Protein AF-A0A7S4RMU5-F1 (afdb_monomer_lite)

InterPro domains:
  IPR014729 Rossmann-like alpha/beta/alpha sandwich fold [G3DSA:3.40.50.620] (1-99)
  IPR030662 Diphthine--ammonia ligase/Uncharacterised protein MJ0570 [PTHR12196] (1-89)
  IPR060003 Diphthamide synthase, N-terminal domain [PF01902] (28-81)

Sequence (99 aa):
VPFYKRTRSGKSVQVGLVYDHNSITTTTTTSDKKEDEVEDLYQLLVSVQKHHPDVKAVSSGAILSTYQRTRVESVCSRLQLTSLSYLWRGILYSQRTLL

Structure (mmCIF, N/CA/C/O backbone):
data_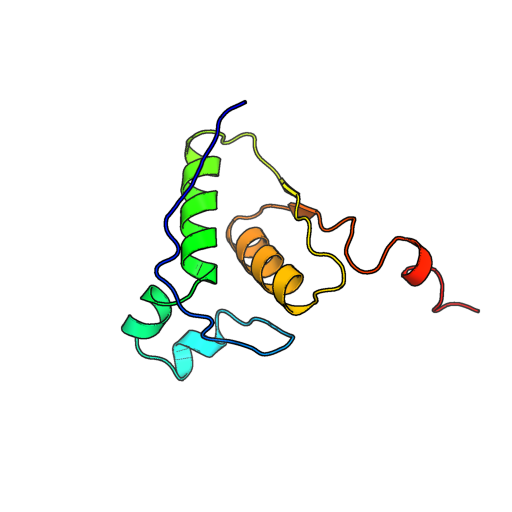AF-A0A7S4RMU5-F1
#
_entry.id   AF-A0A7S4RMU5-F1
#
loop_
_atom_site.group_PDB
_atom_site.id
_atom_site.type_symbol
_atom_site.label_atom_id
_atom_site.label_alt_id
_atom_site.label_comp_id
_atom_site.label_asym_id
_atom_site.label_entity_id
_atom_site.label_seq_id
_atom_site.pdbx_PDB_ins_code
_atom_site.Cartn_x
_atom_site.Cartn_y
_atom_site.Cartn_z
_atom_site.occupancy
_atom_site.B_iso_or_equiv
_atom_site.auth_seq_id
_atom_site.auth_comp_id
_atom_site.auth_asym_id
_atom_site.auth_atom_id
_atom_site.pdbx_PDB_model_num
ATOM 1 N N . VAL A 1 1 ? 8.641 11.233 -15.621 1.00 66.94 1 VAL A N 1
ATOM 2 C CA . VAL A 1 1 ? 7.992 9.981 -15.158 1.00 66.94 1 VAL A CA 1
ATOM 3 C C . VAL A 1 1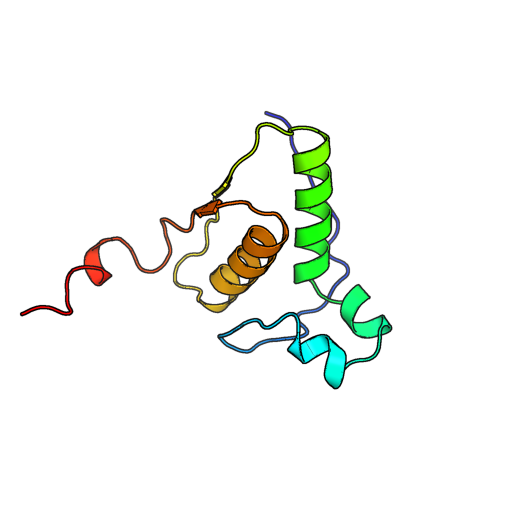 ? 6.484 10.185 -15.131 1.00 66.94 1 VAL A C 1
ATOM 5 O O . VAL A 1 1 ? 6.078 11.300 -14.813 1.00 66.94 1 VAL A O 1
ATOM 8 N N . PRO A 1 2 ? 5.664 9.193 -15.518 1.00 86.44 2 PRO A N 1
ATOM 9 C 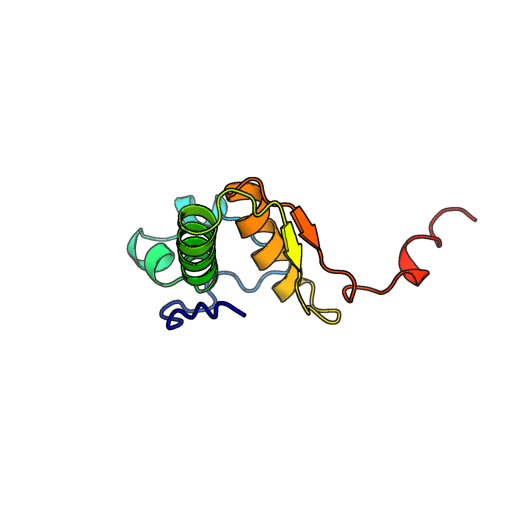CA . PRO A 1 2 ? 4.209 9.320 -15.460 1.00 86.44 2 PRO A CA 1
ATOM 10 C C . PRO A 1 2 ? 3.752 9.514 -14.008 1.00 86.44 2 PRO A C 1
ATOM 12 O O . PRO A 1 2 ? 4.289 8.889 -13.095 1.00 86.44 2 PRO A O 1
ATOM 15 N N . PHE A 1 3 ? 2.788 10.409 -13.797 1.00 90.94 3 PHE A N 1
ATOM 16 C CA . PHE A 1 3 ? 2.291 10.774 -12.473 1.00 90.94 3 PHE A CA 1
ATOM 17 C C . PHE A 1 3 ? 0.781 10.549 -12.405 1.00 90.94 3 PHE A C 1
ATOM 19 O O . PHE A 1 3 ? 0.019 11.185 -13.131 1.00 90.94 3 PHE A O 1
ATOM 26 N N . TYR A 1 4 ? 0.360 9.655 -11.513 1.00 92.06 4 TYR A N 1
ATOM 27 C CA . TYR A 1 4 ? -1.042 9.325 -11.279 1.00 92.06 4 TYR A CA 1
ATOM 28 C C . TYR A 1 4 ? -1.444 9.790 -9.881 1.00 92.06 4 TYR A C 1
ATOM 30 O O . TYR A 1 4 ? -0.749 9.516 -8.904 1.00 92.06 4 TYR A O 1
ATOM 38 N N . LYS A 1 5 ? -2.582 10.481 -9.779 1.00 92.81 5 LYS A N 1
ATOM 39 C CA . LYS A 1 5 ? -3.184 10.884 -8.504 1.00 92.81 5 LYS A CA 1
ATOM 40 C C . LYS A 1 5 ? -4.695 10.696 -8.546 1.00 92.81 5 LYS A C 1
ATOM 42 O O . LYS A 1 5 ? -5.315 10.883 -9.590 1.00 92.81 5 LYS A O 1
ATOM 47 N N . ARG A 1 6 ? -5.284 10.384 -7.396 1.00 88.50 6 ARG A N 1
ATOM 48 C CA . ARG A 1 6 ? -6.733 10.371 -7.171 1.00 88.50 6 ARG A CA 1
ATOM 49 C C . ARG A 1 6 ? -7.025 11.086 -5.852 1.00 88.50 6 ARG A C 1
ATOM 51 O O . ARG A 1 6 ? -6.228 11.007 -4.921 1.00 88.50 6 ARG A O 1
ATOM 58 N N . THR A 1 7 ? -8.137 11.813 -5.797 1.00 88.44 7 THR A N 1
ATOM 59 C CA . THR A 1 7 ? -8.629 12.425 -4.558 1.00 88.44 7 THR A CA 1
ATOM 60 C C . THR A 1 7 ? -9.043 11.330 -3.584 1.00 88.44 7 THR A C 1
ATOM 62 O O . THR A 1 7 ? -9.742 10.404 -3.983 1.00 88.44 7 THR A O 1
ATOM 65 N N . ARG A 1 8 ? -8.636 11.447 -2.319 1.00 83.56 8 ARG A N 1
ATOM 66 C CA . ARG A 1 8 ? -9.095 10.549 -1.258 1.00 83.56 8 ARG A CA 1
ATOM 67 C C . ARG A 1 8 ? -10.490 10.988 -0.807 1.00 83.56 8 ARG A C 1
ATOM 69 O O . ARG A 1 8 ? -10.611 12.042 -0.185 1.00 83.56 8 ARG A O 1
ATOM 76 N N . SER A 1 9 ? -11.516 10.224 -1.166 1.00 84.25 9 SER A N 1
ATOM 77 C CA . SER A 1 9 ? -12.902 10.424 -0.722 1.00 84.25 9 SER A CA 1
ATOM 78 C C . SER A 1 9 ? -13.251 9.601 0.513 1.00 84.25 9 SER A C 1
ATOM 80 O O . SER A 1 9 ? -14.104 10.016 1.293 1.00 84.25 9 SER A O 1
ATOM 82 N N . GLY A 1 10 ? -12.589 8.463 0.708 1.00 81.06 10 GLY A N 1
ATOM 83 C CA . GLY A 1 10 ? -12.847 7.571 1.821 1.00 81.06 10 GLY A CA 1
ATOM 84 C C . GLY A 1 10 ? -12.241 8.022 3.150 1.00 81.06 10 GLY A C 1
ATOM 85 O O . GLY A 1 10 ? -11.202 8.687 3.214 1.00 81.06 10 GLY A O 1
ATOM 86 N N . LYS A 1 11 ? -12.916 7.638 4.232 1.00 82.25 11 LYS A N 1
ATOM 87 C CA . LYS A 1 11 ? -12.488 7.720 5.627 1.00 82.25 11 LYS A CA 1
ATOM 88 C C . LYS A 1 11 ? -11.706 6.456 6.002 1.00 82.25 11 LYS A C 1
ATOM 90 O O . LYS A 1 11 ? -11.764 5.431 5.326 1.00 82.25 11 LYS A O 1
ATOM 95 N N . SER A 1 12 ? -10.991 6.509 7.123 1.00 81.88 12 SER A N 1
ATOM 96 C CA . SER A 1 12 ? -10.361 5.323 7.712 1.00 81.88 12 SER A CA 1
ATOM 97 C C . SER A 1 12 ? -11.424 4.474 8.420 1.00 81.88 12 SER A C 1
ATOM 99 O O . SER A 1 12 ? -11.687 4.664 9.605 1.00 81.88 12 SER A O 1
ATOM 101 N N . VAL A 1 13 ? -12.066 3.565 7.676 1.00 79.94 13 VAL A N 1
ATOM 102 C CA . VAL A 1 13 ? -13.174 2.725 8.176 1.00 79.94 13 VAL A CA 1
ATOM 103 C C . VAL A 1 13 ? -12.674 1.652 9.147 1.00 79.94 13 VAL A C 1
ATOM 105 O O . VAL A 1 13 ? -13.238 1.462 10.222 1.00 79.94 13 VAL A O 1
ATOM 108 N N . GLN A 1 14 ? -11.577 0.972 8.808 1.00 77.88 14 GLN A N 1
ATOM 109 C CA . GLN A 1 14 ? -10.953 -0.027 9.673 1.00 77.88 14 GLN A CA 1
ATOM 110 C C . GLN A 1 14 ? -9.638 0.527 10.209 1.00 77.88 14 GLN A C 1
ATOM 112 O O . GLN A 1 14 ? -8.689 0.679 9.447 1.00 77.88 14 GLN A O 1
ATOM 117 N N . VAL A 1 15 ? -9.556 0.778 11.520 1.00 78.38 15 VAL A N 1
ATOM 118 C CA . VAL A 1 15 ? -8.355 1.316 12.201 1.00 78.38 15 VAL A CA 1
ATOM 119 C C . VAL A 1 15 ? -7.464 0.248 12.853 1.00 78.38 15 VAL A C 1
ATOM 121 O O . VAL A 1 15 ? -6.378 0.550 13.340 1.00 78.38 15 VAL A O 1
ATOM 124 N N . GLY A 1 16 ? -7.894 -1.019 12.842 1.00 80.19 16 GLY A N 1
ATOM 125 C CA . GLY A 1 16 ? -7.163 -2.135 13.454 1.00 80.19 16 GLY A CA 1
ATOM 126 C C . GLY A 1 16 ? -5.807 -2.432 12.799 1.00 80.19 16 GLY A C 1
ATOM 127 O O . GLY A 1 16 ? -5.525 -2.004 11.681 1.00 80.19 16 GLY A O 1
ATOM 128 N N . LEU A 1 17 ? -4.947 -3.201 13.470 1.00 75.38 17 LEU A N 1
ATOM 129 C CA . LEU A 1 17 ? -3.631 -3.565 12.921 1.00 75.38 17 LEU A CA 1
ATOM 130 C C . LEU A 1 17 ? -3.732 -4.421 11.654 1.00 75.38 17 LEU A C 1
ATOM 132 O O . LEU A 1 17 ? -2.938 -4.237 10.736 1.00 75.38 17 LEU A O 1
ATOM 136 N N . VAL A 1 18 ? -4.720 -5.312 11.602 1.00 80.88 18 VAL A N 1
ATOM 137 C CA . VAL A 1 18 ? -5.055 -6.119 10.426 1.00 80.88 18 VAL A CA 1
ATOM 138 C C . VAL A 1 18 ? -6.150 -5.398 9.651 1.00 80.88 18 VAL A C 1
ATOM 140 O O . VAL A 1 18 ? -7.081 -4.865 10.260 1.00 80.88 18 VAL A O 1
ATOM 143 N N . TYR A 1 19 ? -6.023 -5.371 8.327 1.00 82.69 19 TYR A N 1
ATOM 144 C CA . TYR A 1 19 ? -7.077 -4.930 7.422 1.00 82.69 19 TYR A CA 1
ATOM 145 C C . TYR A 1 19 ? -7.733 -6.164 6.802 1.00 82.69 19 TYR A C 1
ATOM 147 O O . TYR A 1 19 ? -7.028 -6.998 6.236 1.00 82.69 19 TYR A O 1
ATOM 155 N N . ASP A 1 20 ? -9.055 -6.282 6.907 1.00 80.06 20 ASP A N 1
ATOM 156 C CA . ASP A 1 20 ? -9.801 -7.391 6.318 1.00 80.06 20 ASP A CA 1
ATOM 157 C C . ASP A 1 20 ? -10.957 -6.866 5.468 1.00 80.06 20 ASP A C 1
ATOM 159 O O . ASP A 1 20 ? -12.016 -6.489 5.972 1.00 80.06 20 ASP A O 1
ATOM 163 N N . HIS A 1 21 ? -10.756 -6.912 4.153 1.00 74.31 21 HIS A N 1
ATOM 164 C CA . HIS A 1 21 ? -11.755 -6.521 3.164 1.00 74.31 21 HIS A CA 1
ATOM 165 C C . HIS A 1 21 ? -13.051 -7.352 3.222 1.00 74.31 21 HIS A C 1
ATOM 167 O O . HIS A 1 21 ? -14.102 -6.870 2.792 1.00 74.31 21 HIS A O 1
ATOM 173 N N . ASN A 1 22 ? -13.001 -8.579 3.758 1.00 72.06 22 ASN A N 1
ATOM 174 C CA . ASN A 1 22 ? -14.163 -9.459 3.851 1.00 72.06 22 ASN A CA 1
ATOM 175 C C . ASN A 1 22 ? -15.045 -9.087 5.044 1.00 72.06 22 ASN A C 1
ATOM 177 O O . ASN A 1 22 ? -16.266 -9.050 4.885 1.00 72.06 22 ASN A O 1
ATOM 181 N N . SER A 1 23 ? -14.446 -8.722 6.185 1.00 63.56 23 SER A N 1
ATOM 182 C CA . SER A 1 23 ? -15.166 -8.270 7.387 1.00 63.56 23 SER A CA 1
ATOM 183 C C . SER A 1 23 ? -16.098 -7.077 7.140 1.00 63.56 23 SER A C 1
ATOM 185 O O . SER A 1 23 ? -17.198 -7.029 7.687 1.00 63.56 23 SER A O 1
ATOM 187 N N . ILE A 1 24 ? -15.720 -6.167 6.235 1.00 59.28 24 ILE A N 1
ATOM 188 C CA . ILE A 1 24 ? -16.5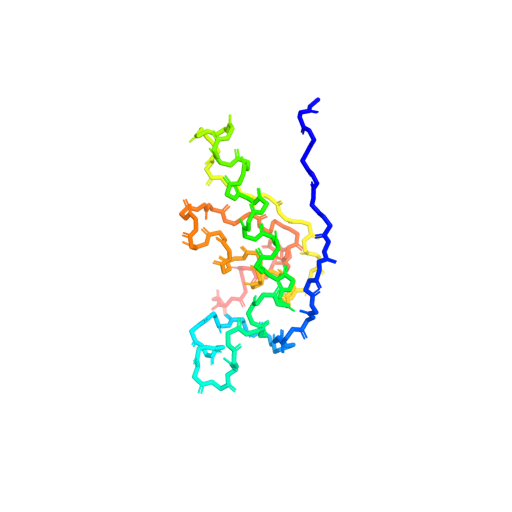08 -4.974 5.886 1.00 59.28 24 ILE A CA 1
ATOM 189 C C . ILE A 1 24 ? -17.836 -5.360 5.202 1.00 59.28 24 ILE A C 1
ATOM 191 O O . ILE A 1 24 ? -18.798 -4.602 5.223 1.00 59.28 24 ILE A O 1
ATOM 195 N N . THR A 1 25 ? -17.931 -6.550 4.603 1.00 53.97 25 THR A N 1
ATOM 196 C CA . THR A 1 25 ? -19.152 -7.014 3.921 1.00 53.97 25 THR A CA 1
ATOM 197 C C . THR A 1 25 ? -20.265 -7.407 4.893 1.00 53.97 25 THR A C 1
ATOM 199 O O . THR A 1 25 ? -21.433 -7.339 4.523 1.00 53.97 25 THR A O 1
ATOM 202 N N . THR A 1 26 ? -19.923 -7.814 6.116 1.00 53.41 26 THR A N 1
ATOM 203 C CA . THR A 1 26 ? -20.877 -8.451 7.039 1.00 53.41 26 THR A CA 1
ATOM 204 C C . THR A 1 26 ? -21.495 -7.467 8.032 1.00 53.41 26 THR A C 1
ATOM 206 O O . THR A 1 26 ? -22.585 -7.716 8.537 1.00 53.41 26 THR A O 1
ATOM 209 N N . THR A 1 27 ? -20.829 -6.342 8.306 1.00 53.59 27 THR A N 1
ATOM 210 C CA . THR A 1 27 ? -21.270 -5.346 9.301 1.00 53.59 27 THR A CA 1
ATOM 211 C C . THR A 1 27 ? -21.557 -3.965 8.724 1.00 53.59 27 THR A C 1
ATOM 213 O O . THR A 1 27 ? -22.130 -3.134 9.423 1.00 53.59 27 THR A O 1
ATOM 216 N N . THR A 1 28 ? -21.169 -3.701 7.474 1.00 54.62 28 THR A N 1
ATOM 217 C CA . THR A 1 28 ? -21.111 -2.339 6.941 1.00 54.62 28 THR A CA 1
ATOM 218 C C . THR A 1 28 ? -21.860 -2.250 5.612 1.00 54.62 28 THR A C 1
ATOM 220 O O . THR A 1 28 ? -21.638 -3.030 4.683 1.00 54.62 28 THR A O 1
ATOM 223 N N . THR A 1 29 ? -22.799 -1.310 5.531 1.00 56.00 29 THR A N 1
ATOM 224 C CA . THR A 1 29 ? -23.626 -1.043 4.351 1.00 56.00 29 THR A CA 1
ATOM 225 C C . THR A 1 29 ? -22.766 -0.727 3.121 1.00 56.00 29 THR A C 1
ATOM 227 O O . THR A 1 29 ? -21.659 -0.206 3.225 1.00 56.00 29 THR A O 1
ATOM 230 N N . THR A 1 30 ? -23.264 -1.012 1.912 1.00 58.25 30 THR A N 1
ATOM 231 C CA . THR A 1 30 ? -22.556 -0.750 0.637 1.00 58.25 30 THR A CA 1
ATOM 232 C C . THR A 1 30 ? -22.084 0.700 0.460 1.00 58.25 30 THR A C 1
ATOM 234 O O . THR A 1 30 ? -21.178 0.950 -0.335 1.00 58.25 30 THR A O 1
ATOM 237 N N . SER A 1 31 ? -22.681 1.651 1.186 1.00 58.75 31 SER A N 1
ATOM 238 C CA . SER A 1 31 ? -22.248 3.051 1.270 1.00 58.75 31 SER A CA 1
ATOM 239 C C . SER A 1 31 ? -20.866 3.205 1.903 1.00 58.75 31 SER A C 1
ATOM 241 O O . SER A 1 31 ? -20.047 3.954 1.384 1.00 58.75 31 SER A O 1
ATOM 243 N N . ASP A 1 32 ? -20.570 2.451 2.958 1.00 60.62 32 ASP A N 1
ATOM 244 C CA . ASP A 1 32 ? -19.354 2.624 3.758 1.00 60.62 32 ASP A CA 1
ATOM 245 C C . ASP A 1 32 ? -18.116 2.061 3.053 1.00 60.62 32 ASP A C 1
ATOM 247 O O . ASP A 1 32 ? -17.012 2.566 3.226 1.00 60.62 32 ASP A O 1
ATOM 251 N N . LYS A 1 33 ? -18.301 1.078 2.160 1.00 62.75 33 LYS A N 1
ATOM 252 C CA . LYS A 1 33 ? -17.244 0.610 1.245 1.00 62.75 33 LYS A CA 1
ATOM 253 C C . LYS A 1 33 ? -16.824 1.671 0.229 1.00 62.75 33 LYS A C 1
ATOM 255 O O . LYS A 1 33 ? -15.661 1.713 -0.157 1.00 62.75 33 LYS A O 1
ATOM 260 N N . LYS A 1 34 ? -17.763 2.510 -0.229 1.00 65.12 34 LYS A N 1
ATOM 261 C CA . LYS A 1 34 ? -17.454 3.644 -1.118 1.00 65.12 34 LYS A CA 1
ATOM 262 C C . LYS A 1 34 ? -16.749 4.780 -0.381 1.00 65.12 34 LYS A C 1
ATOM 264 O O . LYS A 1 34 ? -16.115 5.603 -1.029 1.00 65.12 34 LYS A O 1
ATOM 269 N N . GLU A 1 35 ? -16.847 4.806 0.944 1.00 75.12 35 GLU A N 1
ATOM 270 C CA . GLU A 1 35 ? -16.156 5.755 1.807 1.00 75.12 35 GLU A CA 1
ATOM 271 C C . GLU A 1 35 ? -14.920 5.136 2.492 1.00 75.12 35 GLU A C 1
ATOM 273 O O . GLU A 1 35 ? -14.548 5.606 3.560 1.00 75.12 35 GLU A O 1
ATOM 278 N N . ASP A 1 36 ? -14.252 4.126 1.918 1.00 85.31 36 ASP A N 1
ATOM 279 C CA . ASP A 1 36 ? -12.994 3.581 2.465 1.00 85.31 36 ASP A CA 1
ATOM 280 C C . ASP A 1 36 ? -11.768 4.093 1.690 1.00 85.31 36 ASP A C 1
ATOM 282 O O . ASP A 1 36 ? -11.664 3.931 0.471 1.00 85.31 36 ASP A O 1
ATOM 286 N N . GLU A 1 37 ? -10.802 4.685 2.400 1.00 87.88 37 GLU A N 1
ATOM 287 C CA . GLU A 1 37 ? -9.550 5.176 1.806 1.00 87.88 37 GLU A CA 1
ATOM 288 C C . GLU A 1 37 ? -8.746 4.079 1.089 1.00 87.88 37 GLU A C 1
ATOM 290 O O . GLU A 1 37 ? -7.990 4.356 0.153 1.00 87.88 37 GLU A O 1
ATOM 295 N N . VAL A 1 38 ? -8.904 2.821 1.509 1.00 90.31 38 VAL A N 1
ATOM 296 C CA . VAL A 1 38 ? -8.215 1.678 0.897 1.00 90.31 38 VAL A CA 1
ATOM 297 C C . VAL A 1 38 ? -8.778 1.368 -0.487 1.00 90.31 38 VAL A C 1
ATOM 299 O O . VAL A 1 38 ? -8.034 0.968 -1.386 1.00 90.31 38 VAL A O 1
ATOM 302 N N . GLU A 1 39 ? -10.073 1.598 -0.694 1.00 90.38 39 GLU A N 1
ATOM 303 C CA . GLU A 1 39 ? -10.707 1.391 -1.992 1.00 90.38 39 GLU A CA 1
ATOM 304 C C . GLU A 1 39 ? -10.332 2.508 -2.977 1.00 90.38 39 GLU A C 1
ATOM 306 O O . GLU A 1 39 ? -10.081 2.229 -4.150 1.00 90.38 39 GLU A O 1
ATOM 311 N N . ASP A 1 40 ? -10.149 3.748 -2.509 1.00 90.62 40 ASP A N 1
ATOM 312 C CA . ASP A 1 40 ? -9.598 4.829 -3.342 1.00 90.62 40 ASP A CA 1
ATOM 313 C C . ASP A 1 40 ? -8.211 4.463 -3.903 1.00 90.62 40 ASP A C 1
ATOM 315 O O . ASP A 1 40 ? -7.922 4.692 -5.088 1.00 90.62 40 ASP A O 1
ATOM 319 N N . LEU A 1 41 ? -7.361 3.858 -3.062 1.00 91.62 41 LEU A N 1
ATOM 320 C CA . LEU A 1 41 ? -6.047 3.350 -3.457 1.00 91.62 41 LEU A CA 1
ATOM 321 C C . LEU A 1 41 ? -6.168 2.185 -4.448 1.00 91.62 41 LEU A C 1
ATOM 323 O O . LEU A 1 41 ? -5.457 2.171 -5.456 1.00 91.62 41 LEU A O 1
ATOM 327 N N . TYR A 1 42 ? -7.078 1.239 -4.200 1.00 93.00 42 TYR A N 1
ATOM 328 C CA . TYR A 1 42 ? -7.346 0.125 -5.113 1.00 93.00 42 TYR A CA 1
ATOM 329 C C . TYR A 1 42 ? -7.707 0.626 -6.508 1.00 93.00 42 TYR A C 1
ATOM 331 O O . TYR A 1 42 ? -7.047 0.277 -7.488 1.00 93.00 42 TYR A O 1
ATOM 339 N N . GLN A 1 43 ? -8.682 1.529 -6.601 1.00 93.12 43 GLN A N 1
ATOM 340 C CA . GLN A 1 43 ? -9.106 2.089 -7.877 1.00 93.12 43 GLN A CA 1
ATOM 341 C C . GLN A 1 43 ? -7.952 2.811 -8.584 1.00 93.12 43 GLN A C 1
ATOM 343 O O . GLN A 1 43 ? -7.913 2.876 -9.819 1.00 93.12 43 GLN A O 1
ATOM 348 N N . LEU A 1 44 ? -7.043 3.458 -7.836 1.00 93.75 44 LEU A N 1
ATOM 349 C CA . LEU A 1 44 ? -5.907 4.178 -8.425 1.00 93.75 44 LEU A CA 1
ATOM 350 C C . LEU A 1 44 ? -4.958 3.181 -9.079 1.00 93.75 44 LEU A C 1
ATOM 352 O O . LEU A 1 44 ? -4.606 3.351 -10.246 1.00 93.75 44 LEU A O 1
ATOM 356 N N . LEU A 1 45 ? -4.618 2.108 -8.372 1.00 94.12 45 LEU A N 1
ATOM 357 C CA . LEU A 1 45 ? -3.729 1.074 -8.885 1.00 94.12 45 LEU A CA 1
ATOM 358 C C . LEU A 1 45 ? -4.343 0.287 -10.050 1.00 94.12 45 LEU A C 1
ATOM 360 O O . LEU A 1 45 ? -3.622 -0.005 -10.999 1.00 94.12 45 LEU A O 1
ATOM 364 N N . VAL A 1 46 ? -5.663 0.062 -10.067 1.00 94.69 46 VAL A N 1
ATOM 365 C CA . VAL A 1 46 ? -6.370 -0.477 -11.249 1.00 94.69 46 VAL A CA 1
ATOM 366 C C . VAL A 1 46 ? -6.131 0.403 -12.475 1.00 94.69 46 VAL A C 1
ATOM 368 O O . VAL A 1 46 ? -5.807 -0.090 -13.555 1.00 94.69 46 VAL A O 1
ATOM 371 N N . SER A 1 47 ? -6.267 1.725 -12.319 1.00 94.19 47 SER A N 1
ATOM 372 C CA . SER A 1 47 ? -6.040 2.650 -13.431 1.00 94.19 47 SER A CA 1
ATOM 373 C C . SER A 1 47 ? -4.586 2.621 -13.903 1.00 94.19 47 SER A C 1
ATOM 375 O O . SER A 1 47 ? -4.349 2.624 -15.106 1.00 94.19 47 SER A O 1
ATOM 377 N N . VAL A 1 48 ? -3.619 2.512 -12.987 1.00 94.12 48 VAL A N 1
ATOM 378 C CA . VAL A 1 48 ? -2.195 2.397 -13.331 1.00 94.12 48 VAL A CA 1
ATOM 379 C C . VAL A 1 48 ? -1.924 1.098 -14.084 1.00 94.12 48 VAL A C 1
ATOM 381 O O . VAL A 1 48 ? -1.325 1.152 -15.151 1.00 94.12 48 VAL A O 1
ATOM 384 N N . GLN A 1 49 ? -2.414 -0.043 -13.593 1.00 93.50 49 GLN A N 1
ATOM 385 C CA . GLN A 1 49 ? -2.226 -1.350 -14.231 1.00 93.50 49 GLN A CA 1
ATOM 386 C C . GLN A 1 49 ? -2.865 -1.402 -15.626 1.00 93.50 49 GLN A C 1
ATOM 388 O O . GLN A 1 49 ? -2.310 -1.999 -16.542 1.00 93.50 49 GLN A O 1
ATOM 393 N N . LYS A 1 50 ? -3.997 -0.715 -15.829 1.00 93.75 50 LYS A N 1
ATOM 394 C CA . LYS A 1 50 ? -4.624 -0.591 -17.152 1.00 93.75 50 LYS A CA 1
ATOM 395 C C . LYS A 1 50 ? -3.750 0.178 -18.152 1.00 93.75 50 LYS A C 1
ATOM 397 O O . LYS A 1 50 ? -3.733 -0.175 -19.326 1.00 93.75 50 LYS A O 1
ATOM 402 N N . HIS A 1 51 ? -3.057 1.226 -17.706 1.00 94.38 51 HIS A N 1
ATOM 403 C CA . HIS A 1 51 ? -2.144 1.999 -18.558 1.00 94.38 51 HIS A CA 1
ATOM 404 C C . HIS A 1 51 ? -0.755 1.349 -18.682 1.00 94.38 51 HIS A C 1
ATOM 406 O O . HIS A 1 51 ? -0.063 1.578 -19.670 1.00 94.38 51 HIS A O 1
ATOM 412 N N . HIS A 1 52 ? -0.361 0.543 -17.695 1.00 93.50 52 HIS A N 1
ATOM 413 C CA . HIS A 1 52 ? 0.942 -0.108 -17.582 1.00 93.50 52 HIS A CA 1
ATOM 414 C C . HIS A 1 52 ? 0.763 -1.582 -17.175 1.00 93.50 52 HIS A C 1
ATOM 416 O O . HIS A 1 52 ? 0.934 -1.931 -16.001 1.00 93.50 52 HIS A O 1
ATOM 422 N N . PRO A 1 53 ? 0.380 -2.458 -18.122 1.00 92.44 53 PRO A N 1
ATOM 423 C CA . PRO A 1 53 ? 0.104 -3.870 -17.839 1.00 92.44 53 PRO A CA 1
ATOM 424 C C . PRO A 1 53 ? 1.355 -4.670 -17.440 1.00 92.44 53 PRO A C 1
ATOM 426 O O . PRO A 1 53 ? 1.248 -5.785 -16.941 1.00 92.44 53 PRO A O 1
ATOM 429 N N . ASP A 1 54 ? 2.544 -4.111 -17.652 1.00 93.31 54 ASP A N 1
ATOM 430 C CA . ASP A 1 54 ? 3.842 -4.664 -17.276 1.00 93.31 54 ASP A CA 1
ATOM 431 C C . ASP A 1 54 ? 4.208 -4.434 -15.798 1.00 93.31 54 ASP A C 1
ATOM 433 O O . ASP A 1 54 ? 5.176 -5.021 -15.305 1.00 93.31 54 ASP A O 1
ATOM 437 N N . VAL A 1 55 ? 3.435 -3.622 -15.066 1.00 93.25 55 VAL A N 1
ATOM 438 C CA . VAL A 1 55 ? 3.639 -3.387 -13.631 1.00 93.25 55 VAL A CA 1
ATOM 439 C C . VAL A 1 55 ? 3.335 -4.654 -12.834 1.00 93.25 55 VAL A C 1
ATOM 441 O O . VAL A 1 55 ? 2.236 -5.197 -12.885 1.00 93.25 55 VAL A O 1
ATOM 444 N N . LYS A 1 56 ? 4.315 -5.089 -12.035 1.00 93.75 56 LYS A N 1
ATOM 445 C CA . LYS A 1 56 ? 4.229 -6.304 -11.201 1.00 93.75 56 LYS A CA 1
ATOM 446 C C . LYS A 1 56 ? 4.264 -6.033 -9.701 1.00 93.75 56 LYS A C 1
ATOM 448 O O . LYS A 1 56 ? 4.003 -6.935 -8.913 1.00 93.75 56 LYS A O 1
ATOM 453 N N . ALA A 1 57 ? 4.638 -4.824 -9.289 1.00 93.19 57 ALA A N 1
ATOM 454 C CA . ALA A 1 57 ? 4.888 -4.521 -7.888 1.00 93.19 57 ALA A CA 1
ATOM 455 C C . ALA A 1 57 ? 4.604 -3.058 -7.543 1.00 93.19 57 ALA A C 1
ATOM 457 O O . ALA A 1 57 ? 4.723 -2.172 -8.389 1.00 93.19 57 ALA A O 1
ATOM 458 N N . VAL A 1 58 ? 4.283 -2.816 -6.273 1.00 92.94 58 VAL A N 1
ATOM 459 C CA . VAL A 1 58 ? 4.091 -1.487 -5.687 1.00 92.94 58 VAL A CA 1
ATOM 460 C C . VAL A 1 58 ? 5.098 -1.311 -4.564 1.00 92.94 58 VAL A C 1
ATOM 462 O O . VAL A 1 58 ? 5.094 -2.070 -3.599 1.00 92.94 58 VAL A O 1
ATOM 465 N N . SER A 1 59 ? 5.951 -0.294 -4.670 1.00 92.12 59 SER A N 1
ATOM 466 C CA . SER A 1 59 ? 6.829 0.110 -3.571 1.00 92.12 59 SER A CA 1
ATOM 467 C C . SER A 1 59 ? 6.123 1.105 -2.660 1.00 92.12 59 SER A C 1
ATOM 469 O O . SER A 1 59 ? 5.504 2.057 -3.132 1.00 92.12 59 SER A O 1
ATOM 471 N N . SER A 1 60 ? 6.210 0.881 -1.351 1.00 89.06 60 SER A N 1
ATOM 472 C CA . SER A 1 60 ? 5.566 1.702 -0.328 1.00 89.06 60 SER A CA 1
ATOM 473 C C . SER A 1 60 ? 6.573 2.195 0.707 1.00 89.06 60 SER A C 1
ATOM 475 O O . SER A 1 60 ? 7.403 1.445 1.220 1.00 89.06 60 SER A O 1
ATOM 477 N N . GLY A 1 61 ? 6.470 3.480 1.045 1.00 84.94 61 GLY A N 1
ATOM 478 C CA . GLY A 1 61 ? 7.300 4.148 2.049 1.00 84.94 61 GLY A CA 1
ATOM 479 C C . GLY A 1 61 ? 6.753 4.039 3.475 1.00 84.94 61 GLY A C 1
ATOM 480 O O . GLY A 1 61 ? 6.860 4.998 4.231 1.00 84.94 61 GLY A O 1
ATOM 481 N N . ALA A 1 62 ? 6.112 2.925 3.844 1.00 78.00 62 ALA A N 1
ATOM 482 C CA . ALA A 1 62 ? 5.551 2.756 5.185 1.00 78.00 62 ALA A CA 1
ATOM 483 C C . ALA A 1 62 ? 6.675 2.540 6.218 1.00 78.00 62 ALA A C 1
ATOM 485 O O . ALA A 1 62 ? 7.207 1.438 6.354 1.00 78.00 62 ALA A O 1
ATOM 486 N N . ILE A 1 63 ? 7.039 3.589 6.960 1.00 80.31 63 ILE A N 1
ATOM 487 C CA . ILE A 1 63 ? 8.065 3.523 8.010 1.00 80.31 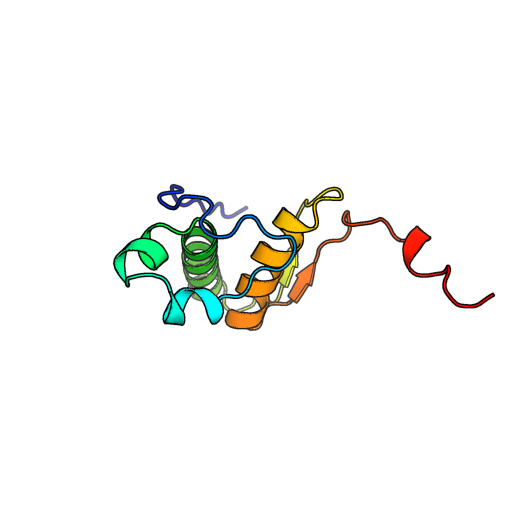63 ILE A CA 1
ATOM 488 C C . ILE A 1 63 ? 7.405 3.056 9.309 1.00 80.31 63 ILE A C 1
ATOM 490 O O . ILE A 1 63 ? 6.628 3.789 9.914 1.00 80.31 63 ILE A O 1
ATOM 494 N N . LEU A 1 64 ? 7.693 1.815 9.724 1.00 75.19 64 LEU A N 1
ATOM 495 C CA . LEU A 1 64 ? 7.230 1.177 10.977 1.00 75.19 64 LEU A CA 1
ATOM 496 C C . LEU A 1 64 ? 5.703 1.092 11.197 1.00 75.19 64 LEU A C 1
ATOM 498 O O . LEU A 1 64 ? 5.259 0.489 12.173 1.00 75.19 64 LEU A O 1
ATOM 502 N N . SER A 1 65 ? 4.884 1.611 10.284 1.00 81.38 65 SER A N 1
ATOM 503 C CA . SER A 1 65 ? 3.427 1.577 10.392 1.00 81.38 65 SER A CA 1
ATOM 504 C C . SER A 1 65 ? 2.856 0.270 9.842 1.00 81.38 65 SER A C 1
ATOM 506 O O . SER A 1 65 ? 2.688 0.095 8.634 1.00 81.38 65 SER A O 1
ATOM 508 N N . THR A 1 66 ? 2.519 -0.661 10.740 1.00 83.56 66 THR A N 1
ATOM 509 C CA . THR A 1 66 ? 1.758 -1.876 10.389 1.00 83.56 66 THR A CA 1
ATOM 510 C C . THR A 1 66 ? 0.393 -1.529 9.796 1.00 83.56 66 THR A C 1
ATOM 512 O O . THR A 1 66 ? -0.061 -2.207 8.876 1.00 83.56 66 THR A O 1
ATOM 515 N N . TYR A 1 67 ? -0.228 -0.442 10.271 1.00 85.94 67 TYR A N 1
ATOM 516 C CA . TYR A 1 67 ? -1.467 0.075 9.699 1.00 85.94 67 TYR A CA 1
ATOM 517 C C . TYR A 1 67 ? -1.289 0.337 8.200 1.00 85.94 67 TYR A C 1
ATOM 519 O O . TYR A 1 67 ? -1.925 -0.317 7.384 1.00 85.94 67 TYR A O 1
ATOM 527 N N . GLN A 1 68 ? -0.349 1.203 7.819 1.00 85.62 68 GLN A N 1
ATOM 528 C CA . GLN A 1 68 ? -0.146 1.569 6.414 1.00 85.62 68 GLN A CA 1
ATOM 529 C C . GLN A 1 68 ? 0.258 0.368 5.547 1.00 85.62 68 GLN A C 1
ATOM 531 O O . GLN A 1 68 ? -0.270 0.209 4.448 1.00 85.62 68 GLN A O 1
ATOM 536 N N . ARG A 1 69 ? 1.144 -0.507 6.051 1.00 88.38 69 ARG A N 1
ATOM 537 C CA . ARG A 1 69 ? 1.591 -1.704 5.322 1.00 88.38 69 ARG A CA 1
ATOM 538 C C . ARG A 1 69 ? 0.423 -2.619 4.954 1.00 88.38 69 ARG A C 1
ATOM 540 O O . ARG A 1 69 ? 0.265 -2.958 3.787 1.00 88.38 69 ARG A O 1
ATOM 547 N N . THR A 1 70 ? -0.404 -2.991 5.928 1.00 89.56 70 THR A N 1
ATOM 548 C CA . THR A 1 70 ? -1.480 -3.976 5.713 1.00 89.56 70 THR A CA 1
ATOM 549 C C . THR A 1 70 ? -2.534 -3.499 4.712 1.00 89.56 70 THR A C 1
ATOM 551 O O . THR A 1 70 ? -3.090 -4.315 3.979 1.00 89.56 70 THR A O 1
ATOM 554 N N . ARG A 1 71 ? -2.779 -2.184 4.612 1.00 91.00 71 ARG A N 1
ATOM 555 C CA . ARG A 1 71 ? -3.712 -1.620 3.620 1.00 91.00 71 ARG A CA 1
ATOM 556 C C . ARG A 1 71 ? -3.151 -1.725 2.207 1.00 91.00 71 ARG A C 1
ATOM 558 O O . ARG A 1 71 ? -3.856 -2.167 1.305 1.00 91.00 71 ARG A O 1
ATOM 565 N N . VAL A 1 72 ? -1.875 -1.384 2.024 1.00 91.56 72 VAL A N 1
ATOM 566 C CA . VAL A 1 72 ? -1.198 -1.539 0.727 1.00 91.56 72 VAL A CA 1
ATOM 567 C C . VAL A 1 72 ? -1.126 -3.015 0.327 1.00 91.56 72 VAL A C 1
ATOM 569 O O . VAL A 1 72 ? -1.417 -3.346 -0.820 1.00 91.56 72 VAL A O 1
ATOM 572 N N . GLU A 1 73 ? -0.809 -3.913 1.263 1.00 90.81 73 GLU A N 1
ATOM 573 C CA . GLU A 1 73 ? -0.745 -5.358 1.008 1.00 90.81 73 GLU A CA 1
ATOM 574 C C . GLU A 1 73 ? -2.093 -5.951 0.603 1.00 90.81 73 GLU A C 1
ATOM 576 O O . GLU A 1 73 ? -2.146 -6.720 -0.354 1.00 90.81 73 GLU A O 1
ATOM 581 N N . SER A 1 74 ? -3.179 -5.554 1.270 1.00 91.00 74 SER A N 1
ATOM 582 C CA . SER A 1 74 ? -4.540 -5.958 0.903 1.00 91.00 74 SER A CA 1
ATOM 583 C C . SER A 1 74 ? -4.873 -5.579 -0.544 1.00 91.00 74 SER A C 1
ATOM 585 O O . SER A 1 74 ? -5.333 -6.410 -1.329 1.00 91.00 74 SER A O 1
ATOM 587 N N . VAL A 1 75 ? -4.570 -4.339 -0.939 1.00 93.06 75 VAL A N 1
ATOM 588 C CA . VAL A 1 75 ? -4.803 -3.863 -2.310 1.00 93.06 75 VAL A CA 1
ATOM 589 C C . VAL A 1 75 ? -3.935 -4.614 -3.320 1.00 93.06 75 VAL A C 1
ATOM 591 O O . VAL A 1 75 ? -4.437 -5.058 -4.353 1.00 93.06 75 VAL A O 1
ATOM 594 N N . CYS A 1 76 ? -2.649 -4.791 -3.018 1.00 93.12 76 CYS A N 1
ATOM 595 C CA . CYS A 1 76 ? -1.719 -5.502 -3.891 1.00 93.12 76 CYS A CA 1
ATOM 596 C C . CYS A 1 76 ? -2.135 -6.966 -4.083 1.00 93.12 76 CYS A C 1
ATOM 598 O O . CYS A 1 76 ? -2.168 -7.442 -5.214 1.00 93.12 76 CYS A O 1
ATOM 600 N N . SER A 1 77 ? -2.546 -7.649 -3.010 1.00 91.88 77 SER A N 1
ATOM 601 C CA . SER A 1 77 ? -3.043 -9.027 -3.061 1.00 91.88 77 SER A CA 1
ATOM 602 C C . SER A 1 77 ? -4.257 -9.166 -3.988 1.00 91.88 77 SER A C 1
ATOM 604 O O . SER A 1 77 ? -4.286 -10.069 -4.823 1.00 91.88 77 SER A O 1
ATOM 606 N N . ARG A 1 78 ? -5.212 -8.225 -3.927 1.00 91.88 78 ARG A N 1
ATOM 607 C CA . ARG A 1 78 ? -6.402 -8.202 -4.801 1.00 91.88 78 ARG A CA 1
ATOM 608 C C . ARG A 1 78 ? -6.071 -7.952 -6.278 1.00 91.88 78 ARG A C 1
ATOM 610 O O . ARG A 1 78 ? -6.798 -8.427 -7.144 1.00 91.88 78 ARG A O 1
ATOM 617 N N . LEU A 1 79 ? -5.012 -7.194 -6.564 1.00 92.94 79 LEU A N 1
ATOM 618 C CA . LEU A 1 79 ? -4.571 -6.853 -7.926 1.00 92.94 79 LEU A CA 1
ATOM 619 C C . LEU A 1 79 ? -3.483 -7.783 -8.476 1.00 92.94 79 LEU A C 1
ATOM 621 O O . LEU A 1 79 ? -2.979 -7.539 -9.571 1.00 92.94 79 LEU A O 1
ATOM 625 N N . GLN A 1 80 ? -3.118 -8.827 -7.721 1.00 93.69 80 GLN A N 1
ATOM 626 C CA . GLN A 1 80 ? -2.007 -9.731 -8.038 1.00 93.69 80 GLN A CA 1
ATOM 627 C C . GLN A 1 80 ? -0.670 -8.988 -8.234 1.00 93.69 80 GLN A C 1
ATOM 629 O O . GLN A 1 80 ? 0.161 -9.367 -9.057 1.00 93.69 80 GLN A O 1
ATOM 634 N N . LEU A 1 81 ? -0.460 -7.916 -7.466 1.00 93.31 81 LEU A N 1
ATOM 635 C CA . LEU A 1 81 ? 0.779 -7.142 -7.420 1.00 93.31 81 LEU A CA 1
ATOM 636 C C . LEU A 1 81 ? 1.600 -7.530 -6.185 1.00 93.31 81 LEU A C 1
ATOM 638 O O . LEU A 1 81 ? 1.059 -7.847 -5.126 1.00 93.31 81 LEU A O 1
ATOM 642 N N . THR A 1 82 ? 2.922 -7.434 -6.287 1.00 93.00 82 THR A N 1
ATOM 643 C CA . THR A 1 82 ? 3.825 -7.621 -5.145 1.00 93.00 82 THR A CA 1
ATOM 644 C C . THR A 1 82 ? 3.951 -6.324 -4.345 1.00 93.00 82 THR A C 1
ATOM 646 O O . THR A 1 82 ? 4.385 -5.304 -4.880 1.00 93.00 82 THR A O 1
ATOM 649 N N . SER A 1 83 ? 3.621 -6.348 -3.052 1.00 91.44 83 SER A N 1
ATOM 650 C CA . SER A 1 83 ? 3.880 -5.216 -2.151 1.00 91.44 83 SER A CA 1
ATOM 651 C C . SER A 1 83 ? 5.342 -5.214 -1.702 1.00 91.44 83 SER A C 1
ATOM 653 O O . SER A 1 83 ? 5.821 -6.178 -1.105 1.00 91.44 83 SER A O 1
ATOM 655 N N . LEU A 1 84 ? 6.054 -4.123 -1.972 1.00 90.50 84 LEU A N 1
ATOM 656 C CA . LEU A 1 84 ? 7.437 -3.906 -1.563 1.00 90.50 84 LEU A CA 1
ATOM 657 C C . LEU A 1 84 ? 7.464 -2.838 -0.462 1.00 90.50 84 LEU A C 1
ATOM 659 O O . LEU A 1 84 ? 7.363 -1.642 -0.726 1.00 90.50 84 LEU A O 1
ATOM 663 N N . SER A 1 85 ? 7.590 -3.263 0.794 1.00 86.69 85 SER A N 1
ATOM 664 C CA . SER A 1 85 ? 7.654 -2.371 1.963 1.00 86.69 85 SER A CA 1
ATOM 665 C C . SER A 1 85 ? 9.041 -2.420 2.610 1.00 86.69 85 SER A C 1
ATOM 667 O O . SER A 1 85 ? 9.178 -2.789 3.771 1.00 86.69 85 SER A O 1
ATOM 669 N N . TYR A 1 86 ? 10.091 -2.063 1.863 1.00 79.50 86 TYR A N 1
ATOM 670 C CA . TYR A 1 86 ? 11.491 -2.211 2.305 1.00 79.50 86 TYR A CA 1
ATOM 671 C C . TYR A 1 86 ? 11.849 -1.441 3.585 1.00 79.50 86 TYR A C 1
ATOM 673 O O . TYR A 1 86 ? 12.779 -1.815 4.296 1.00 79.50 86 TYR A O 1
ATOM 681 N N . LEU A 1 87 ? 11.118 -0.365 3.882 1.00 78.25 87 LEU A N 1
ATOM 682 C CA . LEU A 1 87 ? 11.332 0.467 5.071 1.00 78.25 87 LEU A CA 1
ATOM 683 C C . LEU A 1 87 ? 10.512 0.006 6.284 1.00 78.25 87 LEU A C 1
ATOM 685 O O . LEU A 1 87 ? 10.639 0.561 7.379 1.00 78.25 87 LEU A O 1
ATOM 689 N N . TRP A 1 88 ? 9.666 -1.010 6.115 1.00 70.62 88 TRP A N 1
ATOM 690 C CA . TRP A 1 88 ? 8.880 -1.552 7.207 1.00 70.62 88 TRP A CA 1
ATOM 691 C C . TRP A 1 88 ? 9.733 -2.520 8.029 1.00 70.62 88 TRP A C 1
ATOM 693 O O . TRP A 1 88 ? 10.178 -3.539 7.511 1.00 70.62 88 TRP A O 1
ATOM 703 N N . ARG A 1 89 ? 9.955 -2.183 9.313 1.00 61.66 89 ARG A N 1
ATOM 704 C CA . ARG A 1 89 ? 10.742 -2.971 10.286 1.00 61.66 89 ARG A CA 1
ATOM 705 C C . ARG A 1 89 ? 12.033 -3.499 9.658 1.00 61.66 89 ARG A C 1
ATOM 707 O O . ARG A 1 89 ? 12.174 -4.702 9.463 1.00 61.66 89 ARG A O 1
ATOM 714 N N . GLY A 1 90 ? 12.921 -2.559 9.320 1.00 54.28 90 GLY A N 1
ATOM 715 C CA . GLY A 1 90 ? 14.137 -2.786 8.540 1.00 54.28 90 GLY A CA 1
ATOM 716 C C . GLY A 1 90 ? 14.841 -4.113 8.831 1.00 54.28 90 GLY A C 1
ATOM 717 O O . GLY A 1 90 ? 14.854 -4.569 9.972 1.00 54.28 90 GLY A O 1
ATOM 718 N N . ILE A 1 91 ? 15.421 -4.666 7.760 1.00 53.25 91 ILE A N 1
ATOM 719 C CA . ILE A 1 91 ? 16.254 -5.873 7.539 1.00 53.25 91 ILE A CA 1
ATOM 720 C C . ILE A 1 91 ? 16.860 -6.597 8.771 1.00 53.25 91 ILE A C 1
ATOM 722 O O . ILE A 1 91 ? 17.094 -7.799 8.713 1.00 53.25 91 ILE A O 1
ATOM 726 N N . LEU A 1 92 ? 17.065 -5.928 9.903 1.00 50.06 92 LEU A N 1
ATOM 727 C CA . LEU A 1 92 ? 17.615 -6.466 11.147 1.00 50.06 92 LEU A CA 1
ATOM 728 C C . LEU A 1 92 ? 16.622 -7.237 12.040 1.00 50.06 92 LEU A C 1
ATOM 730 O O . LEU A 1 92 ? 17.070 -7.997 12.893 1.00 50.06 92 LEU A O 1
ATOM 734 N N . TYR A 1 93 ? 15.301 -7.107 11.863 1.00 51.69 93 TYR A N 1
ATOM 735 C CA . TYR A 1 93 ? 14.340 -7.915 12.644 1.00 51.69 93 TYR A CA 1
ATOM 736 C C . TYR A 1 93 ? 14.022 -9.285 12.028 1.00 51.69 93 TYR A C 1
ATOM 738 O O . TYR A 1 93 ? 13.455 -10.135 12.707 1.00 51.69 93 TYR A O 1
ATOM 746 N N . SER A 1 94 ? 14.421 -9.537 10.778 1.00 49.88 94 SER A N 1
ATOM 747 C CA . SER A 1 94 ? 14.147 -10.810 10.093 1.00 49.88 94 SER A CA 1
ATOM 748 C C . SER A 1 94 ? 15.135 -11.941 10.443 1.00 49.88 94 SER A C 1
ATOM 750 O O . SER A 1 94 ? 14.960 -13.052 9.956 1.00 49.88 94 SER A O 1
ATOM 752 N N . GLN A 1 95 ? 16.161 -11.684 11.267 1.00 49.22 95 GLN A N 1
ATOM 753 C CA . GLN A 1 95 ? 17.238 -12.636 11.616 1.00 49.22 95 GLN A CA 1
ATOM 754 C C . GLN A 1 95 ? 17.364 -12.899 13.137 1.00 49.22 95 GLN A C 1
ATOM 756 O O . GLN A 1 95 ? 18.409 -13.335 13.608 1.00 49.22 95 GLN A O 1
ATOM 761 N N . ARG A 1 96 ? 16.332 -12.627 13.952 1.00 51.78 96 ARG A N 1
ATOM 762 C CA . ARG A 1 96 ? 16.357 -12.892 15.411 1.00 51.78 96 ARG A CA 1
ATOM 763 C C . ARG A 1 96 ? 15.153 -13.706 15.897 1.00 51.78 96 ARG A C 1
ATOM 765 O O . ARG A 1 96 ? 14.419 -13.293 16.790 1.00 51.78 96 ARG A O 1
ATOM 772 N N . THR A 1 97 ? 1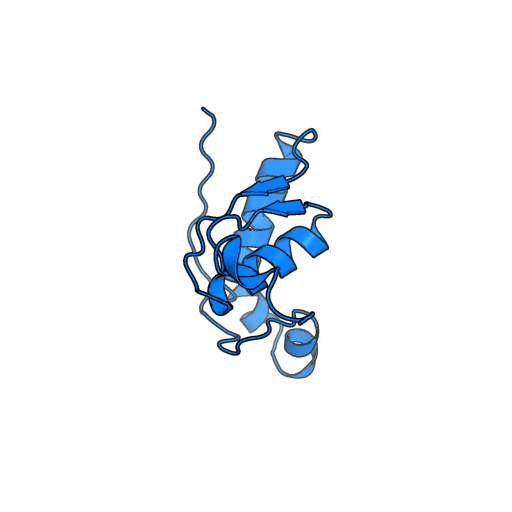4.944 -14.885 15.313 1.00 50.75 97 THR A N 1
ATOM 773 C CA . THR A 1 97 ? 14.085 -15.931 15.921 1.00 50.75 97 THR A CA 1
ATOM 774 C C . THR A 1 97 ? 14.703 -17.332 15.831 1.00 50.75 97 THR A C 1
ATOM 776 O O . THR A 1 97 ? 14.011 -18.319 16.023 1.00 50.75 97 THR A O 1
ATOM 779 N N . LEU A 1 98 ? 16.012 -17.447 15.591 1.00 48.28 98 LEU A N 1
ATOM 780 C CA . LEU A 1 98 ? 16.740 -18.713 15.734 1.00 48.28 98 LEU A CA 1
ATOM 781 C C . LEU A 1 98 ? 18.150 -18.453 16.283 1.00 48.28 98 LEU A C 1
ATOM 783 O O . LEU A 1 98 ? 19.111 -18.477 15.523 1.00 48.28 98 LEU A O 1
ATOM 787 N N . LEU A 1 99 ? 18.243 -18.160 17.582 1.00 45.41 99 LEU A N 1
ATOM 788 C CA . LEU A 1 99 ? 19.346 -18.540 18.476 1.00 45.41 99 LEU A CA 1
ATOM 789 C C . LEU A 1 99 ? 18.775 -18.691 19.887 1.00 45.41 99 LEU A C 1
ATOM 791 O O . LEU A 1 99 ? 18.066 -17.750 20.315 1.00 45.41 99 LEU A O 1
#

Foldseek 3Di:
DDDFDDDQQADCPDPDLADDPVVCVPPHDPVNVVRHSLVRVLVRVVVVCVVPVVAAADEDADAQRSRVQNSQVVSCVVVNHHYHDCNHPHPVVVPPPDD

Secondary structure (DSSP, 8-state):
----------B----SSS--TTTHHHHS-HHHHHTBHHHHHHHHHHHHHHH-TT--EEE----S-HHHHHHHHHHHHHTTPEEE-TTTT-TTSTT-S--

Organism: NCBI:txid49249

pLDDT: mean 79.67, std 15.02, range [45.41, 94.69]

Radius of gyration: 15.15 Å; chains: 1; bounding box: 43×31×37 Å